Protein AF-A0A845R3S9-F1 (afdb_monomer)

Solvent-accessible surface area (backbone atoms only — not comparable to full-atom values): 8984 Å² total; per-residue (Å²): 134,89,82,78,93,76,95,78,83,68,95,80,73,86,71,64,66,74,38,80,74,55,66,41,36,40,39,36,41,51,97,93,43,81,45,35,36,35,42,36,38,29,40,39,92,87,52,72,49,80,46,80,40,84,53,48,68,74,56,51,54,51,36,56,78,70,70,48,57,69,49,79,44,44,48,62,81,42,47,90,80,48,54,70,68,58,53,15,51,51,49,9,62,74,70,75,45,59,55,72,60,23,40,52,36,49,50,58,38,51,52,51,51,53,54,50,26,71,75,59,77,61,70,54,70,68,57,51,30,52,50,48,52,51,45,41,49,50,32,61,75,56,48,47,58,56,50,54,55,62,75,74,111

Nearest PDB structures (foldseek):
  5mlq-assembly1_B  TM=3.706E-01  e=3.278E-01  Nocardia brasiliensis ATCC 700358
  2kie-assembly1_A  TM=5.093E-01  e=3.327E+00  Homo sapiens
  7ohr-assembly1_k  TM=3.628E-01  e=1.180E+00  Saccharomyces cerevisiae S288C
  8fru-assembly1_k  TM=3.131E-01  e=1.254E+00  Giardia duodenalis assemblage A
  4gwq-assembly1_G  TM=3.602E-01  e=3.327E+00  Saccharomyces cerevisiae S288C

Mean predicted aligned error: 8.32 Å

pLDDT: mean 86.55, std 16.47, range [31.08, 97.25]

Structure (mmCIF, N/CA/C/O backbone):
data_AF-A0A845R3S9-F1
#
_entry.id   AF-A0A845R3S9-F1
#
loop_
_atom_site.group_PDB
_atom_site.id
_atom_site.type_symbol
_atom_site.label_atom_id
_atom_site.label_alt_id
_atom_site.label_comp_id
_atom_site.label_asym_id
_atom_site.label_entity_id
_atom_site.label_seq_id
_atom_site.pdbx_PDB_ins_code
_atom_site.Cartn_x
_atom_site.Cartn_y
_atom_site.Cartn_z
_atom_site.occupancy
_atom_site.B_iso_or_equiv
_atom_site.auth_seq_id
_atom_site.auth_comp_id
_atom_site.auth_asym_id
_atom_site.auth_atom_id
_atom_site.pdbx_PDB_model_num
ATOM 1 N N . MET A 1 1 ? 21.883 39.259 8.289 1.00 35.69 1 MET A N 1
ATOM 2 C CA . MET A 1 1 ? 22.409 39.626 6.954 1.00 35.69 1 MET A CA 1
ATOM 3 C C . MET A 1 1 ? 21.698 38.782 5.904 1.00 35.69 1 MET A C 1
ATOM 5 O O . MET A 1 1 ? 21.775 37.565 5.987 1.00 35.69 1 MET A O 1
ATOM 9 N N . LYS A 1 2 ? 20.963 39.407 4.973 1.00 38.91 2 LYS A N 1
ATOM 10 C CA . LYS A 1 2 ? 20.460 38.747 3.755 1.00 38.91 2 LYS A CA 1
ATOM 11 C C . LYS A 1 2 ? 21.636 38.584 2.788 1.00 38.91 2 LYS A C 1
ATOM 13 O O . LYS A 1 2 ? 22.328 39.571 2.553 1.00 38.91 2 LYS A O 1
ATOM 18 N N . LEU A 1 3 ? 21.837 37.395 2.223 1.00 36.66 3 LEU A N 1
ATOM 19 C CA . LEU A 1 3 ? 22.650 37.237 1.013 1.00 36.66 3 LEU A CA 1
ATOM 20 C C . LEU A 1 3 ? 21.726 37.155 -0.214 1.00 36.66 3 LEU A C 1
ATOM 22 O O . LEU A 1 3 ? 20.612 36.640 -0.093 1.00 36.66 3 LEU A O 1
ATOM 26 N N . PRO A 1 4 ? 22.132 37.738 -1.355 1.00 44.56 4 PRO A N 1
ATOM 27 C CA . PRO A 1 4 ? 21.230 38.115 -2.431 1.00 44.56 4 PRO A CA 1
ATOM 28 C C . PRO A 1 4 ? 21.071 37.009 -3.479 1.00 44.56 4 PRO A C 1
ATOM 30 O O . PRO A 1 4 ? 21.932 36.150 -3.653 1.00 44.56 4 PRO A O 1
ATOM 33 N N . TYR A 1 5 ? 19.963 37.083 -4.214 1.00 43.44 5 TYR A N 1
ATOM 34 C CA . TYR A 1 5 ? 19.766 36.377 -5.476 1.00 43.44 5 TYR A CA 1
ATOM 35 C C . TYR A 1 5 ? 20.872 36.759 -6.471 1.00 43.44 5 TYR A C 1
ATOM 37 O O . TYR A 1 5 ? 21.120 37.941 -6.703 1.00 43.44 5 TYR A O 1
ATOM 45 N N . GLY A 1 6 ? 21.516 35.758 -7.072 1.00 31.08 6 GLY A N 1
ATOM 46 C CA . GLY A 1 6 ? 22.564 35.959 -8.069 1.00 31.08 6 GLY A CA 1
ATOM 47 C C . GLY A 1 6 ? 23.141 34.637 -8.557 1.00 31.08 6 GLY A C 1
ATOM 48 O O . GLY A 1 6 ? 24.084 34.100 -7.988 1.00 31.08 6 GLY A O 1
ATOM 49 N N . SER A 1 7 ? 22.543 34.113 -9.619 1.00 44.94 7 SER A N 1
ATOM 50 C CA . SER A 1 7 ? 22.977 32.960 -10.401 1.00 44.94 7 SER A CA 1
ATOM 51 C C . SER A 1 7 ? 24.444 33.043 -10.839 1.00 44.94 7 SER A C 1
ATOM 53 O O . SER A 1 7 ? 24.778 33.842 -11.709 1.00 44.94 7 SER A O 1
ATOM 55 N N . TYR A 1 8 ? 25.281 32.139 -10.327 1.00 37.19 8 TYR A N 1
ATOM 56 C CA . TYR A 1 8 ? 26.510 31.699 -10.988 1.00 37.19 8 TYR A CA 1
ATOM 57 C C . TYR A 1 8 ? 26.737 30.213 -10.702 1.00 37.19 8 TYR A C 1
ATOM 59 O O . TYR A 1 8 ? 27.258 29.846 -9.653 1.00 37.19 8 TYR A O 1
ATOM 67 N N . SER A 1 9 ? 26.402 29.351 -11.664 1.00 35.75 9 SER A N 1
ATOM 68 C CA . SER A 1 9 ? 27.084 28.063 -11.791 1.00 35.75 9 SER A CA 1
ATOM 69 C C . SER A 1 9 ? 28.003 28.154 -12.999 1.00 35.75 9 SER A C 1
ATOM 71 O O . SER A 1 9 ? 27.573 28.205 -14.152 1.00 35.75 9 SER A O 1
ATOM 73 N N . LYS A 1 10 ? 29.293 28.285 -12.689 1.00 38.16 10 LYS A N 1
ATOM 74 C CA . LYS A 1 10 ? 30.409 28.246 -13.626 1.00 38.16 10 LYS A CA 1
ATOM 75 C C . LYS A 1 10 ? 30.306 26.995 -14.509 1.00 38.16 10 LYS A C 1
ATOM 77 O O . LYS A 1 10 ? 30.061 25.897 -14.013 1.00 38.16 10 LYS A O 1
ATOM 82 N N . LYS A 1 11 ? 30.596 27.155 -15.806 1.00 42.12 11 LYS A N 1
ATOM 83 C CA . LYS A 1 11 ? 31.063 26.071 -16.689 1.00 42.12 11 LYS A CA 1
ATOM 84 C C . LYS A 1 11 ? 32.063 25.197 -15.912 1.00 42.12 11 LYS A C 1
ATOM 86 O O . LYS A 1 11 ? 33.139 25.688 -15.581 1.00 42.12 11 LYS A O 1
ATOM 91 N N . GLY A 1 12 ? 31.711 23.945 -15.604 1.00 34.78 12 GLY A N 1
ATOM 92 C CA . GLY A 1 12 ? 32.647 23.018 -14.954 1.00 34.78 12 GLY A CA 1
ATOM 93 C C . GLY A 1 12 ? 32.077 21.788 -14.246 1.00 34.78 12 GLY A C 1
ATOM 94 O O . GLY A 1 12 ? 32.795 20.802 -14.147 1.00 34.78 12 GLY A O 1
ATOM 95 N N . PHE A 1 13 ? 30.812 21.765 -13.814 1.00 39.25 13 PHE A N 1
ATOM 96 C CA . PHE A 1 13 ? 30.211 20.545 -13.256 1.00 39.25 13 PHE A CA 1
ATOM 97 C C . PHE A 1 13 ? 29.239 19.925 -14.260 1.00 39.25 13 PHE A C 1
ATOM 99 O O . PHE A 1 13 ? 28.101 20.370 -14.406 1.00 39.25 13 PHE A O 1
ATOM 106 N N . ARG A 1 14 ? 29.677 18.866 -14.956 1.00 43.78 14 ARG A N 1
ATOM 107 C CA . ARG A 1 14 ? 28.765 17.900 -15.589 1.00 43.78 14 ARG A CA 1
ATOM 108 C C . ARG A 1 14 ? 28.052 17.142 -14.463 1.00 43.78 14 ARG A C 1
ATOM 110 O O . ARG A 1 14 ? 28.440 16.029 -14.130 1.00 43.78 14 ARG A O 1
ATOM 117 N N . GLY A 1 15 ? 27.078 17.788 -13.821 1.00 45.19 15 GLY A N 1
ATOM 118 C CA . GLY A 1 15 ? 26.282 17.187 -12.755 1.00 45.19 15 GLY A CA 1
ATOM 119 C C . GLY A 1 15 ? 25.638 15.905 -13.270 1.00 45.19 15 GLY A C 1
ATOM 120 O O . GLY A 1 15 ? 24.992 15.915 -14.320 1.00 45.19 15 GLY A O 1
ATOM 121 N N . SER A 1 16 ? 25.862 14.785 -12.584 1.00 54.97 16 SER A N 1
ATOM 122 C CA . SER A 1 16 ? 25.239 13.515 -12.942 1.00 54.97 16 SER A CA 1
ATOM 123 C C . SER A 1 16 ? 23.734 13.624 -12.691 1.00 54.97 16 SER A C 1
ATOM 125 O O . SER A 1 16 ? 23.273 13.410 -11.573 1.00 54.97 16 SER A O 1
ATOM 127 N N . GLY A 1 17 ? 22.964 14.008 -13.710 1.00 73.75 17 GLY A N 1
ATOM 128 C CA . GLY A 1 17 ? 21.507 13.935 -13.642 1.00 73.75 17 GLY A CA 1
ATOM 129 C C . GLY A 1 17 ? 21.076 12.506 -13.311 1.00 73.75 17 GLY A C 1
ATOM 130 O O . GLY A 1 17 ? 21.728 11.554 -13.750 1.00 73.75 17 GLY A O 1
ATOM 131 N N . MET A 1 18 ? 20.008 12.356 -12.528 1.00 82.31 18 MET A N 1
ATOM 132 C CA . MET A 1 18 ? 19.491 11.037 -12.171 1.00 82.31 18 MET A CA 1
ATOM 133 C C . MET A 1 18 ? 19.108 10.254 -13.427 1.00 82.31 18 MET A C 1
ATOM 135 O O . MET A 1 18 ? 18.389 10.755 -14.295 1.00 82.31 18 MET A O 1
ATOM 139 N N . ARG A 1 19 ? 19.586 9.015 -13.526 1.00 86.88 19 ARG A N 1
ATOM 140 C CA . ARG A 1 19 ? 19.286 8.104 -14.634 1.00 86.88 19 ARG A CA 1
ATOM 141 C C . ARG A 1 19 ? 18.447 6.948 -14.126 1.00 86.88 19 ARG A C 1
ATOM 143 O O . ARG A 1 19 ? 18.686 6.442 -13.034 1.00 86.88 19 ARG A O 1
ATOM 150 N N . LEU A 1 20 ? 17.474 6.527 -14.929 1.00 88.81 20 LEU A N 1
ATOM 151 C CA . LEU A 1 20 ? 16.722 5.308 -14.655 1.00 88.81 20 LEU A CA 1
ATOM 152 C C . LEU A 1 20 ? 17.678 4.114 -14.762 1.00 88.81 20 LEU A C 1
ATOM 154 O O . LEU A 1 20 ? 18.247 3.887 -15.828 1.00 88.81 20 LEU A O 1
ATOM 158 N N . HIS A 1 21 ? 17.848 3.375 -13.670 1.00 88.75 21 HIS A N 1
ATOM 159 C CA . HIS A 1 21 ? 18.669 2.168 -13.633 1.00 88.75 21 HIS A CA 1
ATOM 160 C C . HIS A 1 21 ? 17.867 0.953 -14.092 1.00 88.75 21 HIS A C 1
ATOM 162 O O . HIS A 1 21 ? 18.253 0.253 -15.022 1.00 88.75 21 HIS A O 1
ATOM 168 N N . HIS A 1 22 ? 16.722 0.721 -13.449 1.00 89.69 22 HIS A N 1
ATOM 169 C CA . HIS A 1 22 ? 15.830 -0.384 -13.772 1.00 89.69 22 HIS A CA 1
ATOM 170 C C . HIS A 1 22 ? 14.401 -0.093 -13.306 1.00 89.69 22 HIS A C 1
ATOM 172 O O . HIS A 1 22 ? 14.107 0.953 -12.712 1.00 89.69 22 HIS A O 1
ATOM 178 N N . SER A 1 23 ? 13.481 -0.993 -13.644 1.00 92.75 23 SER A N 1
ATOM 179 C CA . SER A 1 23 ? 12.097 -0.917 -13.199 1.00 92.75 23 SER A CA 1
ATOM 180 C C . SER A 1 23 ? 11.551 -2.292 -12.865 1.00 92.75 23 SER A C 1
ATOM 182 O O . SER A 1 23 ? 11.809 -3.250 -13.590 1.00 92.75 23 SER A O 1
ATOM 184 N N . GLU A 1 24 ? 10.735 -2.331 -11.824 1.00 94.00 24 GLU A N 1
ATOM 185 C CA . GLU A 1 24 ? 9.997 -3.504 -11.369 1.00 94.00 24 GLU A CA 1
ATOM 186 C C . GLU A 1 24 ? 8.501 -3.244 -11.549 1.00 94.00 24 GLU A C 1
ATOM 188 O O . GLU A 1 24 ? 8.035 -2.098 -11.471 1.00 94.00 24 GLU A O 1
ATOM 193 N N . TYR A 1 25 ? 7.750 -4.298 -11.836 1.00 96.56 25 TYR A N 1
ATOM 194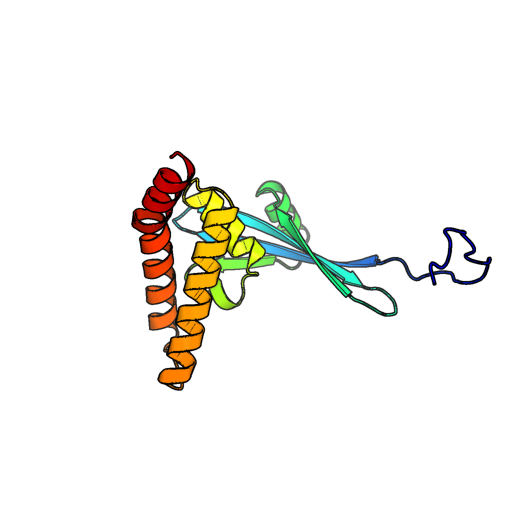 C CA . TYR A 1 25 ? 6.322 -4.229 -12.115 1.00 96.56 25 TYR A CA 1
ATOM 195 C C . TYR A 1 25 ? 5.567 -5.036 -11.068 1.00 96.56 25 TYR A C 1
ATOM 197 O O . TYR A 1 25 ? 5.884 -6.193 -10.830 1.00 96.56 25 TYR A O 1
ATOM 205 N N . PHE A 1 26 ? 4.539 -4.447 -10.476 1.00 96.62 26 PHE A N 1
ATOM 206 C CA . PHE A 1 26 ? 3.799 -5.055 -9.382 1.00 96.62 26 PHE A CA 1
ATOM 207 C C . PHE A 1 26 ? 2.325 -5.164 -9.727 1.00 96.62 26 PHE A C 1
ATOM 209 O O . PHE A 1 26 ? 1.728 -4.225 -10.269 1.00 96.62 26 PHE A O 1
ATOM 216 N N . LYS A 1 27 ? 1.749 -6.302 -9.362 1.00 97.12 27 LYS A N 1
ATOM 217 C CA . LYS A 1 27 ? 0.314 -6.522 -9.279 1.00 97.12 27 LYS A CA 1
ATOM 218 C C . LYS A 1 27 ? -0.052 -6.679 -7.807 1.00 97.12 27 LYS A C 1
ATOM 220 O O . LYS A 1 27 ? 0.432 -7.582 -7.137 1.00 97.12 27 LYS A O 1
ATOM 225 N N . TYR A 1 28 ? -0.925 -5.812 -7.320 1.00 97.25 28 TYR A N 1
ATOM 226 C CA . TYR A 1 28 ? -1.441 -5.862 -5.961 1.00 97.25 28 TYR A CA 1
ATOM 227 C C . TYR A 1 28 ? -2.894 -6.311 -5.966 1.00 97.25 28 TYR A C 1
ATOM 229 O O . TYR A 1 28 ? -3.713 -5.760 -6.706 1.00 97.25 28 TYR A O 1
ATOM 237 N N . ILE A 1 29 ? -3.225 -7.280 -5.118 1.00 96.62 29 ILE A N 1
ATOM 238 C CA . ILE A 1 29 ? -4.591 -7.782 -4.961 1.00 96.62 29 ILE A CA 1
ATOM 239 C C . ILE A 1 29 ? -5.151 -7.289 -3.629 1.00 96.62 29 ILE A C 1
ATOM 241 O O . ILE A 1 29 ? -4.598 -7.564 -2.561 1.00 96.62 29 ILE A O 1
ATOM 245 N N . TYR A 1 30 ? -6.276 -6.577 -3.684 1.00 95.50 30 TYR A N 1
ATOM 246 C CA . TYR A 1 30 ? -6.994 -6.114 -2.499 1.00 95.50 30 TYR A CA 1
ATOM 247 C C . TYR A 1 30 ? -8.503 -6.208 -2.713 1.00 95.50 30 TYR A C 1
ATOM 249 O O . TYR A 1 30 ? -9.035 -5.681 -3.686 1.00 95.50 30 TYR A O 1
ATOM 257 N N . GLN A 1 31 ? -9.199 -6.904 -1.806 1.00 90.25 31 GLN A N 1
ATOM 258 C CA . GLN A 1 31 ? -10.658 -7.103 -1.856 1.00 90.25 31 GLN A CA 1
ATOM 259 C C . GLN A 1 31 ? -11.177 -7.615 -3.221 1.00 90.25 31 GLN A C 1
ATOM 261 O O . GLN A 1 31 ? -12.239 -7.212 -3.688 1.00 90.25 31 GLN A O 1
ATOM 266 N N . GLY A 1 32 ? -10.411 -8.489 -3.887 1.00 89.62 32 GLY A N 1
ATOM 267 C CA . GLY A 1 32 ? -10.762 -9.040 -5.204 1.00 89.62 32 GLY A CA 1
ATOM 268 C C . GLY A 1 32 ? -10.553 -8.085 -6.386 1.00 89.62 32 GLY A C 1
ATOM 269 O O . GLY A 1 32 ? -10.843 -8.461 -7.518 1.00 89.62 32 GLY A O 1
ATOM 270 N N . LYS A 1 33 ? -10.041 -6.871 -6.149 1.00 94.38 33 LYS A N 1
ATOM 271 C CA . LYS A 1 33 ? -9.612 -5.930 -7.189 1.00 94.38 33 LYS A CA 1
ATOM 272 C C . LYS A 1 33 ? -8.101 -5.999 -7.379 1.00 94.38 33 LYS A C 1
ATOM 274 O O . LYS A 1 33 ? -7.353 -6.234 -6.428 1.00 94.38 33 LYS A O 1
ATOM 279 N N . GLU A 1 34 ? -7.672 -5.764 -8.612 1.00 96.38 34 GLU A N 1
ATOM 280 C CA . GLU A 1 34 ? -6.267 -5.769 -9.012 1.00 96.38 34 GLU A CA 1
ATOM 281 C C . GLU A 1 34 ? -5.786 -4.339 -9.276 1.00 96.38 34 GLU A C 1
ATOM 283 O O . GLU A 1 34 ? -6.453 -3.557 -9.957 1.00 96.38 34 GLU A O 1
ATOM 288 N N . TYR A 1 35 ? -4.608 -4.012 -8.754 1.00 96.81 35 TYR A N 1
ATOM 289 C CA . TYR A 1 35 ? -3.964 -2.711 -8.896 1.00 96.81 35 TYR A CA 1
ATOM 290 C C . TYR A 1 35 ? -2.562 -2.911 -9.454 1.00 96.81 35 TYR A C 1
ATOM 292 O O . TYR A 1 35 ? -1.812 -3.751 -8.965 1.00 96.81 35 TYR A O 1
ATOM 300 N N . PHE A 1 36 ? -2.185 -2.129 -10.462 1.00 96.81 36 PHE A N 1
ATOM 301 C CA . PHE A 1 36 ? -0.919 -2.324 -11.162 1.00 96.81 36 PHE A CA 1
ATOM 302 C C . PHE A 1 36 ? -0.019 -1.111 -11.000 1.00 96.81 36 PHE A C 1
ATOM 304 O O . PHE A 1 36 ? -0.430 0.023 -11.259 1.00 96.81 36 PHE A O 1
ATOM 311 N N . TYR A 1 37 ? 1.229 -1.359 -10.624 1.00 96.81 37 TYR A N 1
ATOM 312 C CA . TYR A 1 37 ? 2.220 -0.316 -10.398 1.00 96.81 37 TYR A CA 1
ATOM 313 C C . TYR A 1 37 ? 3.555 -0.659 -11.041 1.00 96.81 37 TYR A C 1
ATOM 315 O O . TYR A 1 37 ? 3.915 -1.816 -11.246 1.00 96.81 37 TYR A O 1
ATOM 323 N N . LYS A 1 38 ? 4.312 0.388 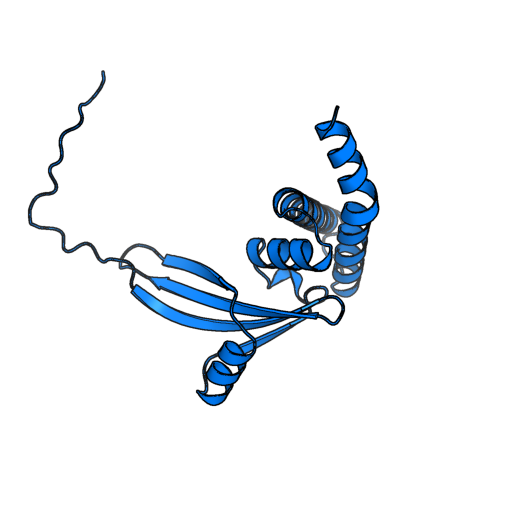-11.344 1.00 95.62 38 LYS A N 1
ATOM 324 C CA . LYS A 1 38 ? 5.694 0.322 -11.790 1.00 95.62 38 LYS A CA 1
ATOM 325 C C . LYS A 1 38 ? 6.567 1.073 -10.796 1.00 95.62 38 LYS A C 1
ATOM 327 O O . LYS A 1 38 ? 6.390 2.276 -10.605 1.00 95.62 38 LYS A O 1
ATOM 332 N N . LYS A 1 39 ? 7.535 0.379 -10.210 1.00 94.25 39 LYS A N 1
ATOM 333 C CA . LYS A 1 39 ? 8.571 0.960 -9.355 1.00 94.25 39 LYS A CA 1
ATOM 334 C C . LYS A 1 39 ? 9.782 1.291 -10.217 1.00 94.25 39 LYS A C 1
ATOM 336 O O . LYS A 1 39 ? 10.303 0.436 -10.932 1.00 94.25 39 LYS A O 1
ATOM 341 N N . LYS A 1 40 ? 10.198 2.553 -10.210 1.00 93.25 40 LYS A N 1
ATOM 342 C CA . LYS A 1 40 ? 11.323 3.075 -10.992 1.00 93.25 40 LYS A CA 1
ATOM 343 C C . LYS A 1 40 ? 12.455 3.442 -10.050 1.00 93.25 40 LYS A C 1
ATOM 345 O O . LYS A 1 40 ? 12.253 4.256 -9.152 1.00 93.25 40 LYS A O 1
ATOM 350 N N . PHE A 1 41 ? 13.635 2.891 -10.308 1.00 91.38 41 PHE A N 1
ATOM 351 C CA . PHE A 1 41 ? 14.839 3.181 -9.540 1.00 91.38 41 PHE A CA 1
ATOM 352 C C . PHE A 1 41 ? 15.719 4.143 -10.320 1.00 91.38 41 PHE A C 1
ATOM 354 O O . PHE A 1 41 ? 16.200 3.821 -11.411 1.00 91.38 41 PHE A O 1
ATOM 361 N N . TYR A 1 42 ? 15.927 5.320 -9.755 1.00 90.31 42 TYR A N 1
ATOM 362 C CA . TYR A 1 42 ? 16.784 6.355 -10.298 1.00 90.31 42 TYR A CA 1
ATOM 363 C C . TYR A 1 42 ? 18.073 6.424 -9.494 1.00 90.31 42 TYR A C 1
ATOM 365 O O . TYR A 1 42 ? 18.042 6.385 -8.270 1.00 90.31 42 TYR A O 1
ATOM 373 N N . VAL A 1 43 ? 19.204 6.544 -10.182 1.00 90.31 43 VAL A N 1
ATOM 374 C CA . VAL A 1 43 ? 20.526 6.635 -9.552 1.00 90.31 43 VAL A CA 1
ATOM 375 C C . VAL A 1 43 ? 21.342 7.764 -10.169 1.00 90.31 43 VAL A C 1
ATOM 377 O O . VAL A 1 43 ? 21.232 8.074 -11.360 1.00 90.31 43 VAL A O 1
ATOM 380 N N . SER A 1 44 ? 22.170 8.386 -9.344 1.00 88.12 44 SER A N 1
ATOM 381 C CA . SER A 1 44 ? 23.195 9.357 -9.718 1.00 88.12 44 SER A CA 1
ATOM 382 C C . SER A 1 44 ? 24.528 8.964 -9.072 1.00 88.12 44 SER A C 1
ATOM 384 O O . SER A 1 44 ? 24.608 7.951 -8.382 1.00 88.12 44 SER A O 1
ATOM 386 N N . ALA A 1 45 ? 25.587 9.750 -9.279 1.00 82.00 45 ALA A N 1
ATOM 387 C CA . ALA A 1 45 ? 26.871 9.484 -8.628 1.00 82.00 45 ALA A CA 1
ATOM 388 C C . ALA A 1 45 ? 26.836 9.668 -7.096 1.00 82.00 45 ALA A C 1
ATOM 390 O O . ALA A 1 45 ? 27.747 9.199 -6.420 1.00 82.00 45 ALA A O 1
ATOM 391 N N . TYR A 1 46 ? 25.819 10.354 -6.562 1.00 83.31 46 TYR A N 1
ATOM 392 C CA . TYR A 1 46 ? 25.757 10.757 -5.152 1.00 83.31 46 TYR A CA 1
ATOM 393 C C . TYR A 1 46 ? 24.493 10.292 -4.427 1.00 83.31 46 TYR A C 1
ATOM 395 O O . TYR A 1 46 ? 24.484 10.265 -3.203 1.00 83.31 46 TYR A O 1
ATOM 403 N N . ASP A 1 47 ? 23.431 9.976 -5.169 1.00 83.62 47 ASP A N 1
ATOM 404 C CA . ASP A 1 47 ? 22.091 9.799 -4.608 1.00 83.62 47 ASP A CA 1
ATOM 405 C C . ASP A 1 47 ? 21.217 8.854 -5.448 1.00 83.62 47 ASP A C 1
ATOM 407 O O . ASP A 1 47 ? 21.477 8.660 -6.645 1.00 83.62 47 ASP A O 1
ATOM 411 N N . GLY A 1 48 ? 20.165 8.312 -4.833 1.00 87.06 48 GLY A N 1
ATOM 412 C CA . GLY A 1 48 ? 19.166 7.442 -5.447 1.00 87.06 48 GLY A CA 1
ATOM 413 C C . GLY A 1 48 ? 17.736 7.842 -5.074 1.00 87.06 48 GLY A C 1
ATOM 414 O O . GLY A 1 48 ? 17.483 8.349 -3.991 1.00 87.06 48 GLY A O 1
ATOM 415 N N . ASP A 1 49 ? 16.791 7.611 -5.982 1.00 88.56 49 ASP A N 1
ATOM 416 C CA . ASP A 1 49 ? 15.374 7.942 -5.789 1.00 88.56 49 ASP A CA 1
ATOM 417 C C . ASP A 1 49 ? 14.494 6.804 -6.316 1.00 88.56 49 ASP A C 1
ATOM 419 O O . ASP A 1 49 ? 14.805 6.164 -7.328 1.00 88.56 49 ASP A O 1
ATOM 423 N N . ILE A 1 50 ? 13.389 6.544 -5.624 1.00 90.44 50 ILE A N 1
ATOM 424 C CA . ILE A 1 50 ? 12.431 5.495 -5.969 1.00 90.44 50 ILE A CA 1
ATOM 425 C C . ILE A 1 50 ? 11.080 6.151 -6.202 1.00 90.44 50 ILE A C 1
ATOM 427 O O . ILE A 1 50 ? 10.518 6.789 -5.315 1.00 90.44 50 ILE A O 1
ATOM 431 N N . LYS A 1 51 ? 10.517 5.937 -7.393 1.00 91.31 51 LYS A N 1
ATOM 432 C CA . LYS A 1 51 ? 9.182 6.435 -7.741 1.00 91.31 51 LYS A CA 1
ATOM 433 C C . LYS A 1 51 ? 8.245 5.301 -8.092 1.00 91.31 51 LYS A C 1
ATOM 435 O O . LYS A 1 51 ? 8.609 4.409 -8.857 1.00 91.31 51 LYS A O 1
ATOM 440 N N . TYR A 1 52 ? 7.022 5.394 -7.593 1.00 93.00 52 TYR A N 1
ATOM 441 C CA . TYR A 1 52 ? 5.923 4.516 -7.969 1.00 93.00 52 TYR A CA 1
ATOM 442 C C . TYR A 1 52 ? 5.031 5.223 -8.988 1.00 93.00 52 TYR A C 1
ATOM 444 O O . TYR A 1 52 ? 4.716 6.403 -8.854 1.00 93.00 52 TYR A O 1
ATOM 452 N N . GLU A 1 53 ? 4.650 4.501 -10.033 1.00 93.94 53 GLU A N 1
ATOM 453 C CA . GLU A 1 53 ? 3.756 4.969 -11.088 1.00 93.94 53 GLU A CA 1
ATOM 454 C C . GLU A 1 53 ? 2.632 3.952 -11.255 1.00 93.94 53 GLU A C 1
ATOM 456 O O . GLU A 1 53 ? 2.900 2.773 -11.488 1.00 93.94 53 GLU A O 1
ATOM 461 N N . LYS A 1 54 ? 1.377 4.399 -11.157 1.00 94.25 54 LYS A N 1
ATOM 462 C CA . LYS A 1 54 ? 0.224 3.553 -11.467 1.00 94.25 54 LYS A CA 1
ATOM 463 C C . LYS A 1 54 ? 0.201 3.255 -12.966 1.00 94.25 54 LYS A C 1
ATOM 465 O O . LYS A 1 54 ? 0.343 4.158 -13.790 1.00 94.25 54 LYS A O 1
ATOM 470 N N . ILE A 1 55 ? 0.022 1.989 -13.319 1.00 95.81 55 ILE A N 1
ATOM 471 C CA . ILE A 1 55 ? -0.018 1.514 -14.706 1.00 95.81 55 ILE A CA 1
ATOM 472 C C . ILE A 1 55 ? -1.309 0.733 -14.970 1.00 95.81 55 ILE A C 1
ATOM 474 O O . ILE A 1 55 ? -2.126 0.506 -14.081 1.00 95.81 55 ILE A O 1
ATOM 478 N N . THR A 1 56 ? -1.505 0.322 -16.219 1.00 95.06 56 THR A N 1
ATOM 479 C CA . THR A 1 56 ? -2.635 -0.515 -16.635 1.00 95.06 56 THR A CA 1
ATOM 480 C C . THR A 1 56 ? -2.269 -2.000 -16.633 1.00 95.06 56 THR A C 1
ATOM 482 O O . THR A 1 56 ? -1.106 -2.352 -16.849 1.00 95.06 56 THR A O 1
ATOM 485 N N . ASP A 1 57 ? -3.275 -2.876 -16.536 1.00 94.38 57 ASP A N 1
ATOM 486 C CA . ASP A 1 57 ? -3.136 -4.328 -16.764 1.00 94.38 57 ASP A CA 1
ATOM 487 C C . ASP A 1 57 ? -2.439 -4.630 -18.104 1.00 94.38 57 ASP A C 1
ATOM 489 O O . ASP A 1 57 ? -1.509 -5.427 -18.192 1.00 94.38 57 ASP A O 1
ATOM 493 N N . THR A 1 58 ? -2.800 -3.895 -19.162 1.00 94.50 58 THR A N 1
ATOM 494 C CA . THR A 1 58 ? -2.168 -4.042 -20.483 1.00 94.50 58 THR A CA 1
ATOM 495 C C . THR A 1 58 ? -0.669 -3.740 -20.465 1.00 94.50 58 THR A C 1
ATOM 497 O O . THR A 1 58 ? 0.095 -4.368 -21.200 1.00 94.50 58 THR A O 1
ATOM 500 N N . THR A 1 59 ? -0.226 -2.795 -19.635 1.00 93.50 59 THR A N 1
ATOM 501 C CA . THR A 1 59 ? 1.193 -2.459 -19.472 1.00 93.50 59 THR A CA 1
ATOM 502 C C . THR A 1 59 ? 1.914 -3.528 -18.659 1.00 93.50 59 THR A C 1
ATOM 504 O O . THR A 1 59 ? 3.026 -3.914 -19.021 1.00 93.50 59 THR A O 1
ATOM 507 N N . PHE A 1 60 ? 1.267 -4.045 -17.612 1.00 94.62 60 PHE A N 1
ATOM 508 C CA . PHE A 1 60 ? 1.790 -5.136 -16.796 1.00 94.62 60 PHE A CA 1
ATOM 509 C C . PHE A 1 60 ? 1.959 -6.423 -17.618 1.00 94.62 60 PHE A C 1
ATOM 511 O O . PHE A 1 60 ? 3.064 -6.951 -17.709 1.00 94.62 60 PHE A O 1
ATOM 518 N N . LYS A 1 61 ? 0.924 -6.859 -18.347 1.00 93.75 61 LYS A N 1
ATOM 519 C CA . LYS A 1 61 ? 0.990 -8.024 -19.249 1.00 93.75 61 LYS A CA 1
ATOM 520 C C . LYS A 1 61 ? 2.099 -7.895 -20.293 1.00 93.75 61 LYS A C 1
ATOM 522 O O . LYS A 1 61 ? 2.838 -8.847 -20.528 1.00 93.75 61 LYS A O 1
ATOM 527 N N . LYS A 1 62 ? 2.281 -6.703 -20.877 1.00 93.88 62 LYS A N 1
ATOM 528 C CA . LYS A 1 62 ? 3.406 -6.437 -21.791 1.00 93.88 62 LYS A CA 1
ATOM 529 C C . LYS A 1 62 ? 4.762 -6.597 -21.100 1.00 93.88 62 LYS A C 1
ATOM 531 O O . LYS A 1 62 ? 5.683 -7.123 -21.719 1.00 93.88 62 LYS A O 1
ATOM 536 N N . ALA A 1 63 ? 4.902 -6.152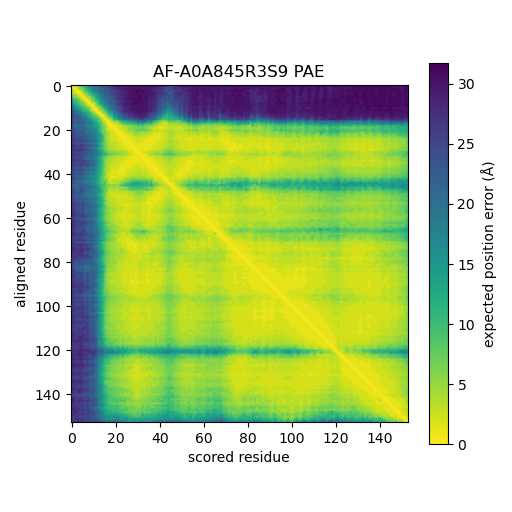 -19.852 1.00 91.50 63 ALA A N 1
ATOM 537 C CA . ALA A 1 63 ? 6.132 -6.327 -19.083 1.00 91.50 63 ALA A CA 1
ATOM 538 C C . ALA A 1 63 ? 6.433 -7.813 -18.826 1.00 91.50 63 ALA A C 1
ATOM 540 O O . ALA A 1 63 ? 7.557 -8.239 -19.084 1.00 91.50 63 ALA A O 1
ATOM 541 N N . VAL A 1 64 ? 5.418 -8.602 -18.454 1.00 90.88 64 VAL A N 1
ATOM 542 C CA . VAL A 1 64 ? 5.529 -10.063 -18.287 1.00 90.88 64 VAL A CA 1
ATOM 543 C C . VAL A 1 64 ? 6.000 -10.726 -19.584 1.00 90.88 64 VAL A C 1
ATOM 545 O O . VAL A 1 64 ? 6.997 -11.440 -19.588 1.00 90.88 64 VAL A O 1
ATOM 548 N N . THR A 1 65 ? 5.363 -10.426 -20.725 1.00 92.81 65 THR A N 1
ATOM 549 C CA . THR A 1 65 ? 5.755 -11.019 -22.024 1.00 92.81 65 THR A CA 1
ATOM 550 C C . THR A 1 65 ? 7.172 -10.659 -22.472 1.00 92.81 65 THR A C 1
ATOM 552 O O . THR A 1 65 ? 7.761 -11.370 -23.278 1.00 92.81 65 THR A O 1
ATOM 555 N N . ARG A 1 66 ? 7.719 -9.548 -21.969 1.00 90.88 66 ARG A N 1
ATOM 556 C CA . ARG A 1 66 ? 9.075 -9.079 -22.281 1.00 90.88 66 ARG A CA 1
ATOM 557 C C . ARG A 1 66 ? 10.134 -9.624 -21.318 1.00 90.88 66 ARG A C 1
ATOM 559 O O . ARG A 1 66 ? 11.301 -9.297 -21.498 1.00 90.88 66 ARG A O 1
ATOM 566 N N . GLY A 1 67 ? 9.742 -10.421 -20.321 1.00 88.19 67 GLY A N 1
ATOM 567 C CA . GLY A 1 67 ? 10.653 -10.972 -19.317 1.00 88.19 67 GLY A CA 1
ATOM 568 C C . GLY A 1 67 ? 11.164 -9.936 -18.312 1.00 88.19 67 GLY A C 1
ATOM 569 O O . GLY A 1 67 ? 12.254 -10.102 -17.772 1.00 88.19 67 GLY A O 1
ATOM 570 N N . ASN A 1 68 ? 10.417 -8.850 -18.082 1.00 91.25 68 ASN A N 1
ATOM 571 C CA . ASN A 1 68 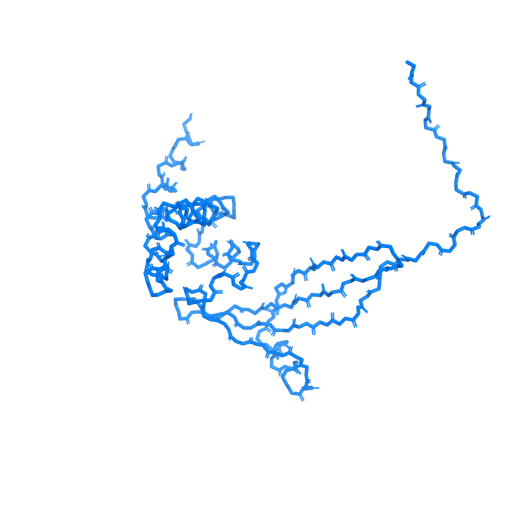? 10.760 -7.891 -17.030 1.00 91.25 68 ASN A CA 1
ATOM 572 C C . ASN A 1 68 ? 10.522 -8.494 -15.636 1.00 91.25 68 ASN A C 1
ATOM 574 O O . ASN A 1 68 ? 9.713 -9.405 -15.480 1.00 91.25 68 ASN A O 1
ATOM 578 N N . ILE A 1 69 ? 11.162 -7.913 -14.617 1.00 88.94 69 ILE A N 1
ATOM 579 C CA . ILE A 1 69 ? 10.924 -8.269 -13.212 1.00 88.94 69 ILE A CA 1
ATOM 580 C C . ILE A 1 69 ? 9.483 -7.902 -12.843 1.00 88.94 69 ILE A C 1
ATOM 582 O O . ILE A 1 69 ? 9.099 -6.727 -12.923 1.00 88.94 69 ILE A O 1
ATOM 586 N N . THR A 1 70 ? 8.693 -8.908 -12.467 1.00 91.94 70 THR A N 1
ATOM 587 C CA . THR A 1 70 ? 7.283 -8.762 -12.099 1.00 91.94 70 THR A CA 1
ATOM 588 C C . THR A 1 70 ? 6.968 -9.519 -10.815 1.00 91.94 70 THR A C 1
ATOM 590 O O . THR A 1 70 ? 7.356 -10.680 -10.703 1.00 91.94 70 THR A O 1
ATOM 593 N N . GLU A 1 71 ? 6.200 -8.914 -9.914 1.00 93.00 71 GLU A N 1
ATOM 594 C CA . GLU A 1 71 ? 5.758 -9.527 -8.657 1.00 93.00 71 GLU A CA 1
ATOM 595 C C . GLU A 1 71 ? 4.244 -9.387 -8.460 1.00 93.00 71 GLU A C 1
ATOM 597 O O . GLU A 1 71 ? 3.624 -8.419 -8.916 1.00 93.00 71 GLU A O 1
ATOM 602 N N . GLU A 1 72 ? 3.649 -10.366 -7.781 1.00 94.75 72 GLU A N 1
ATOM 603 C CA . GLU A 1 72 ? 2.253 -10.349 -7.344 1.00 94.75 72 GLU A CA 1
ATOM 604 C C . GLU A 1 72 ? 2.217 -10.399 -5.815 1.00 94.75 72 GLU A C 1
ATOM 606 O O . GLU A 1 72 ? 2.816 -11.289 -5.218 1.00 94.75 72 GLU A O 1
ATOM 611 N N . LEU A 1 73 ? 1.531 -9.436 -5.197 1.00 94.56 73 LEU A N 1
ATOM 612 C CA . LEU A 1 73 ? 1.459 -9.276 -3.745 1.00 94.56 73 LEU A CA 1
ATOM 613 C C . LEU A 1 73 ? 0.002 -9.118 -3.298 1.00 94.56 73 LEU A C 1
ATOM 615 O O . LEU A 1 73 ? -0.795 -8.408 -3.926 1.00 94.56 73 LEU A O 1
ATOM 619 N N . ILE A 1 74 ? -0.357 -9.752 -2.185 1.00 94.81 74 ILE A N 1
ATOM 620 C CA . ILE A 1 74 ? -1.685 -9.626 -1.584 1.00 94.81 74 ILE A CA 1
ATOM 621 C C . ILE A 1 74 ? -1.593 -8.567 -0.492 1.00 94.81 74 ILE A C 1
ATOM 623 O O . ILE A 1 74 ? -0.928 -8.747 0.523 1.00 94.81 74 ILE A O 1
ATOM 627 N N . VAL A 1 75 ? -2.316 -7.458 -0.659 1.00 94.31 75 VAL A N 1
ATOM 628 C CA . VAL A 1 75 ? -2.127 -6.256 0.172 1.00 94.31 75 VAL A CA 1
ATOM 629 C C . VAL A 1 75 ? -2.282 -6.528 1.665 1.00 94.31 75 VAL A C 1
ATOM 631 O O . VAL A 1 75 ? -1.531 -5.985 2.457 1.00 94.31 75 VAL A O 1
ATOM 634 N N . ILE A 1 76 ? -3.230 -7.374 2.070 1.00 92.88 76 ILE A N 1
ATOM 635 C CA . ILE A 1 76 ? -3.436 -7.706 3.492 1.00 92.88 76 ILE A CA 1
ATOM 636 C C . ILE A 1 76 ? -2.327 -8.622 4.023 1.00 92.88 76 ILE A C 1
ATOM 638 O O . ILE A 1 76 ? -2.028 -8.592 5.213 1.00 92.88 76 ILE A O 1
ATOM 642 N N . GLU A 1 77 ? -1.752 -9.462 3.169 1.00 91.75 77 GLU A N 1
ATOM 643 C CA . GLU A 1 77 ? -0.784 -10.485 3.564 1.00 91.75 77 GLU A CA 1
ATOM 644 C C . GLU A 1 77 ? 0.655 -9.985 3.597 1.00 91.75 77 GLU A C 1
ATOM 646 O O . GLU A 1 77 ? 1.436 -10.478 4.423 1.00 91.75 77 GLU A O 1
ATOM 651 N N . ASP A 1 78 ? 0.945 -9.018 2.727 1.00 93.31 78 ASP A N 1
ATOM 652 C CA . ASP A 1 78 ? 2.284 -8.553 2.373 1.00 93.31 78 ASP A CA 1
ATOM 653 C C . ASP A 1 78 ? 2.433 -7.037 2.584 1.00 93.31 78 ASP A C 1
ATOM 655 O O . ASP A 1 78 ? 3.346 -6.423 2.045 1.00 93.31 78 ASP A O 1
ATOM 659 N N . PHE A 1 79 ? 1.545 -6.404 3.366 1.00 92.56 79 PHE A N 1
ATOM 660 C CA . PHE A 1 79 ? 1.537 -4.947 3.575 1.00 92.56 79 PHE A CA 1
ATOM 661 C C . PHE A 1 79 ? 2.894 -4.375 4.020 1.00 92.56 79 PHE A C 1
ATOM 663 O O . PHE A 1 79 ? 3.196 -3.234 3.696 1.00 92.56 79 PHE A O 1
ATOM 670 N N . GLU A 1 80 ? 3.720 -5.149 4.728 1.00 91.62 80 GLU A N 1
ATOM 671 C CA . GLU A 1 80 ? 5.056 -4.732 5.186 1.00 91.62 80 GLU A CA 1
ATOM 672 C C . GLU A 1 80 ? 6.058 -4.552 4.030 1.00 91.62 80 GLU A C 1
ATOM 674 O O . GLU A 1 80 ? 7.014 -3.789 4.151 1.00 91.62 80 GLU A O 1
ATOM 679 N N . GLU A 1 81 ? 5.831 -5.218 2.897 1.00 91.81 81 GLU A N 1
ATOM 680 C CA . GLU A 1 81 ? 6.677 -5.142 1.697 1.00 91.81 81 GLU A CA 1
ATOM 681 C C . GLU A 1 81 ? 6.208 -4.042 0.728 1.00 91.81 81 GLU A C 1
ATOM 683 O O . GLU A 1 81 ? 6.925 -3.639 -0.193 1.00 91.81 81 GLU A O 1
ATOM 688 N N . ILE A 1 82 ? 4.998 -3.519 0.938 1.00 92.75 82 ILE A N 1
ATOM 689 C CA . ILE A 1 82 ? 4.375 -2.520 0.073 1.00 92.75 82 ILE A CA 1
ATOM 690 C C . ILE A 1 82 ? 4.700 -1.126 0.600 1.00 92.75 82 ILE A C 1
ATOM 692 O O . ILE A 1 82 ? 4.558 -0.828 1.783 1.00 92.75 82 ILE A O 1
ATOM 696 N N . SER A 1 83 ? 5.096 -0.218 -0.295 1.00 93.94 83 SER A N 1
ATOM 697 C CA . SER A 1 83 ? 5.362 1.158 0.118 1.00 93.94 83 SER A CA 1
ATOM 698 C C . SER A 1 83 ? 4.108 1.826 0.690 1.00 93.94 83 SER A C 1
ATOM 700 O O . SER A 1 83 ? 3.002 1.681 0.164 1.00 93.94 83 SER A O 1
ATOM 702 N N . PHE A 1 84 ? 4.298 2.635 1.733 1.00 94.06 84 PHE A N 1
ATOM 703 C CA . PHE A 1 84 ? 3.226 3.396 2.379 1.00 94.06 84 PHE A CA 1
ATOM 704 C C . PHE A 1 84 ? 2.371 4.199 1.385 1.00 94.06 84 PHE A C 1
ATOM 706 O O . PHE A 1 84 ? 1.142 4.251 1.498 1.00 94.06 84 PHE A O 1
ATOM 713 N N . GLN A 1 85 ? 3.017 4.810 0.385 1.00 94.19 85 GLN A N 1
ATOM 714 C CA . GLN A 1 85 ? 2.323 5.559 -0.658 1.00 94.19 85 GLN A CA 1
ATOM 715 C C . GLN A 1 85 ? 1.372 4.657 -1.455 1.00 94.19 85 GLN A C 1
ATOM 717 O O . GLN A 1 85 ? 0.208 5.012 -1.623 1.00 94.19 85 GLN A O 1
ATOM 722 N N . VAL A 1 86 ? 1.847 3.496 -1.914 1.00 95.56 86 VAL A N 1
ATOM 723 C CA . VAL A 1 86 ? 1.047 2.558 -2.713 1.00 95.56 86 VAL A CA 1
ATOM 724 C C . VAL A 1 86 ? -0.093 1.969 -1.884 1.00 95.56 86 VAL A C 1
ATOM 726 O O . VAL A 1 86 ? -1.226 1.946 -2.357 1.00 95.56 86 VAL A O 1
ATOM 729 N N . LEU A 1 87 ? 0.165 1.578 -0.630 1.00 96.06 87 LEU A N 1
ATOM 730 C CA . LEU A 1 87 ? -0.884 1.133 0.298 1.00 96.06 87 LEU A CA 1
ATOM 731 C C . LEU A 1 87 ? -1.999 2.173 0.426 1.00 96.06 87 LEU A C 1
ATOM 733 O O . LEU A 1 87 ? -3.179 1.849 0.296 1.00 96.06 87 LEU A O 1
ATOM 737 N N . SER A 1 88 ? -1.616 3.431 0.646 1.00 96.38 88 SER A N 1
ATOM 738 C CA . SER A 1 88 ? -2.559 4.537 0.808 1.00 96.38 88 SER A CA 1
ATOM 739 C C . SER A 1 88 ? -3.367 4.801 -0.462 1.00 96.38 88 SER A C 1
ATOM 741 O O . SER A 1 88 ? -4.554 5.094 -0.386 1.00 96.38 88 SER A O 1
ATOM 743 N N . GLU A 1 89 ? -2.756 4.701 -1.641 1.00 96.62 89 GLU A N 1
ATOM 744 C CA . GLU A 1 89 ? -3.474 4.868 -2.908 1.00 96.62 89 GLU A CA 1
ATOM 745 C C . GLU A 1 89 ? -4.466 3.724 -3.159 1.00 96.62 89 GLU A C 1
ATOM 747 O O . GLU A 1 89 ? -5.622 3.983 -3.499 1.00 96.62 89 GLU A O 1
ATOM 752 N N . ILE A 1 90 ? -4.054 2.474 -2.917 1.00 96.69 90 ILE A N 1
ATOM 753 C CA . ILE A 1 90 ? -4.918 1.297 -3.079 1.00 96.69 90 ILE A CA 1
ATOM 754 C C . ILE A 1 90 ? -6.119 1.371 -2.133 1.00 96.69 90 ILE A C 1
ATOM 756 O O . ILE A 1 90 ? -7.254 1.180 -2.570 1.00 96.69 90 ILE A O 1
ATOM 760 N N . ILE A 1 91 ? -5.897 1.678 -0.852 1.00 95.81 91 ILE A N 1
ATOM 761 C CA . ILE A 1 91 ? -6.972 1.778 0.149 1.00 95.81 91 ILE A CA 1
ATOM 762 C C . ILE A 1 91 ? -7.902 2.954 -0.176 1.00 95.81 91 ILE A C 1
ATOM 764 O O . ILE A 1 91 ? -9.123 2.802 -0.106 1.00 95.81 91 ILE A O 1
ATOM 768 N N . SER A 1 92 ? -7.350 4.095 -0.602 1.00 96.00 92 SER A N 1
ATOM 769 C CA . SER A 1 92 ? -8.124 5.262 -1.036 1.00 96.00 92 SER A CA 1
ATOM 770 C C . SER A 1 92 ? -9.104 4.910 -2.154 1.00 96.00 92 SER A C 1
ATOM 772 O O . SER A 1 92 ? -10.286 5.242 -2.066 1.00 96.00 92 SER A O 1
ATOM 774 N N . GLU A 1 93 ? -8.635 4.195 -3.175 1.00 95.31 93 GLU A N 1
ATOM 775 C CA . GLU A 1 93 ? -9.448 3.790 -4.321 1.00 95.31 93 GLU A CA 1
ATOM 776 C C . GLU A 1 93 ? -10.417 2.650 -3.989 1.00 95.31 93 GLU A C 1
ATOM 778 O O . GLU A 1 93 ? -11.565 2.667 -4.433 1.00 95.31 93 GLU A O 1
ATOM 783 N N . ALA A 1 94 ? -9.990 1.668 -3.192 1.00 94.69 94 ALA A N 1
ATOM 784 C CA . ALA A 1 94 ? -10.826 0.535 -2.801 1.00 94.69 94 ALA A CA 1
ATOM 785 C C . ALA A 1 94 ? -12.073 0.975 -2.024 1.00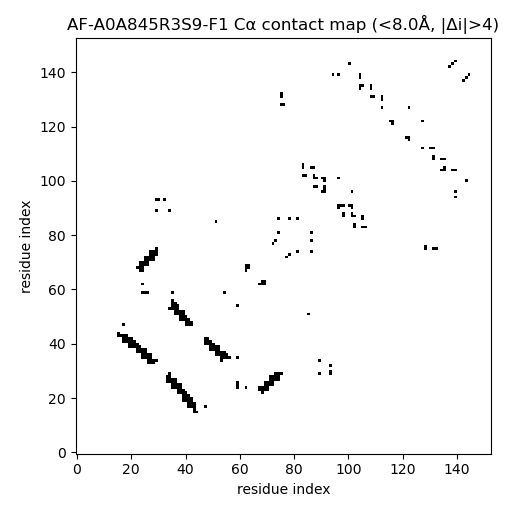 94.69 94 ALA A C 1
ATOM 787 O O . ALA A 1 94 ? -13.170 0.494 -2.312 1.00 94.69 94 ALA A O 1
ATOM 788 N N . HIS A 1 95 ? -11.894 1.921 -1.099 1.00 92.62 95 HIS A N 1
ATOM 789 C CA . HIS A 1 95 ? -12.944 2.426 -0.211 1.00 92.62 95 HIS A CA 1
ATOM 790 C C . HIS A 1 95 ? -13.577 3.740 -0.690 1.00 92.62 95 HIS A C 1
ATOM 792 O O . HIS A 1 95 ? -14.454 4.279 -0.019 1.00 92.62 95 HIS A O 1
ATOM 798 N N . ASN A 1 96 ? -13.155 4.269 -1.845 1.00 93.19 96 ASN A N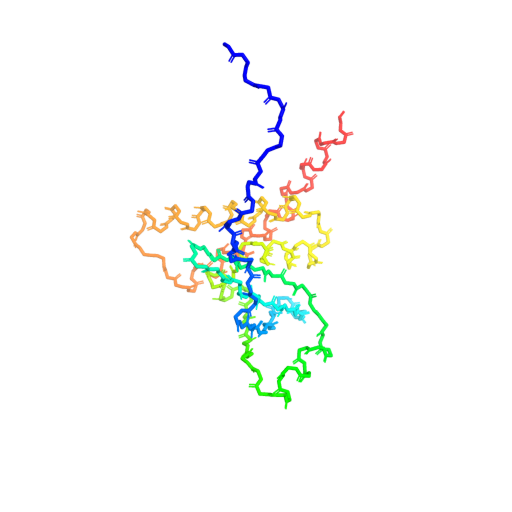 1
ATOM 799 C CA . ASN A 1 96 ? -13.615 5.552 -2.392 1.00 93.19 96 ASN A CA 1
ATOM 800 C C . ASN A 1 96 ? -13.524 6.712 -1.372 1.00 93.19 96 ASN A C 1
ATOM 802 O O . ASN A 1 96 ? -14.451 7.507 -1.173 1.00 93.19 96 ASN A O 1
ATOM 806 N N . ILE A 1 97 ? -12.384 6.794 -0.688 1.00 93.12 97 ILE A N 1
ATOM 807 C CA . ILE A 1 97 ? -12.071 7.845 0.283 1.00 93.12 97 ILE A CA 1
ATOM 808 C C . ILE A 1 97 ? -10.958 8.743 -0.250 1.00 93.12 97 ILE A C 1
ATOM 810 O O . ILE A 1 97 ? -10.137 8.322 -1.057 1.00 93.12 97 ILE A O 1
ATOM 814 N N . GLY A 1 98 ? -10.893 9.990 0.219 1.00 92.50 98 GLY A N 1
ATOM 815 C CA . GLY A 1 98 ? -9.794 10.885 -0.138 1.00 92.50 98 GLY A CA 1
ATOM 816 C C . GLY A 1 98 ? -8.441 10.369 0.364 1.00 92.50 98 GLY A C 1
ATOM 817 O O . GLY A 1 98 ? -8.343 9.877 1.490 1.00 92.50 98 GLY A O 1
ATOM 818 N N . ILE A 1 99 ? -7.389 10.555 -0.442 1.00 94.31 99 ILE A N 1
ATOM 819 C CA . ILE A 1 99 ? -6.025 10.080 -0.147 1.00 94.31 99 ILE A CA 1
ATOM 820 C C . ILE A 1 99 ? -5.492 10.573 1.204 1.00 94.31 99 ILE A C 1
ATOM 822 O O . ILE A 1 99 ? -4.772 9.843 1.877 1.00 94.31 99 ILE A O 1
ATOM 826 N N . LYS A 1 100 ? -5.891 11.780 1.638 1.00 94.38 100 LYS A N 1
ATOM 827 C CA . LYS A 1 100 ? -5.571 12.334 2.965 1.00 94.38 100 LYS A CA 1
ATOM 828 C C . LYS A 1 100 ? -5.994 11.374 4.080 1.00 94.38 100 LYS A C 1
ATOM 830 O O . LYS A 1 100 ? -5.173 11.015 4.913 1.00 94.38 100 LYS A O 1
ATOM 835 N N . TYR A 1 101 ? -7.254 10.937 4.071 1.00 93.62 101 TYR A N 1
ATOM 836 C CA . TYR A 1 101 ? -7.774 10.044 5.106 1.00 93.62 101 TYR A CA 1
ATOM 837 C C . TYR A 1 101 ? -7.205 8.636 4.987 1.00 93.62 101 TYR A C 1
ATOM 839 O O . TYR A 1 101 ? -7.001 7.977 5.998 1.00 93.62 101 TYR A O 1
ATOM 847 N N . SER A 1 102 ? -6.938 8.175 3.761 1.00 95.12 102 SER A N 1
ATOM 848 C CA . SER A 1 102 ? -6.326 6.864 3.569 1.00 95.12 102 SER A CA 1
ATOM 849 C C . SER A 1 102 ? -4.903 6.810 4.115 1.00 95.12 102 SER A C 1
ATOM 851 O O . SER A 1 102 ? -4.547 5.819 4.740 1.00 95.12 102 SER A O 1
ATOM 853 N N . LYS A 1 103 ? -4.102 7.864 3.908 1.00 96.00 103 LYS A N 1
ATOM 854 C CA . LYS A 1 103 ? -2.762 7.969 4.502 1.00 96.00 103 LYS A CA 1
ATOM 855 C C . LYS A 1 103 ? -2.833 7.893 6.018 1.00 96.00 103 LYS A C 1
ATOM 857 O O . LYS A 1 103 ? -2.139 7.083 6.610 1.00 96.00 103 LYS A O 1
ATOM 862 N N . GLU A 1 104 ? -3.735 8.663 6.617 1.00 94.56 104 GLU A N 1
ATOM 863 C CA . GLU A 1 104 ? -3.920 8.664 8.068 1.00 94.56 104 GLU A CA 1
ATOM 864 C C . GLU A 1 104 ? -4.373 7.293 8.603 1.00 94.56 104 GLU A C 1
ATOM 866 O O . GLU A 1 104 ? -3.896 6.842 9.640 1.00 94.56 104 GLU A O 1
ATOM 871 N N . ALA A 1 105 ? -5.261 6.601 7.881 1.00 94.75 105 ALA A N 1
ATOM 872 C CA . ALA A 1 105 ? -5.708 5.258 8.243 1.00 94.75 105 ALA A CA 1
ATOM 873 C C . ALA A 1 105 ? -4.558 4.240 8.219 1.00 94.75 105 ALA A C 1
ATOM 875 O O . ALA A 1 105 ? -4.439 3.422 9.133 1.00 94.75 105 ALA A O 1
ATOM 876 N N . VAL A 1 106 ? -3.721 4.284 7.176 1.00 95.94 106 VAL A N 1
ATOM 877 C CA . VAL A 1 106 ? -2.562 3.393 7.034 1.00 95.94 106 VAL A CA 1
ATOM 878 C C . VAL A 1 106 ? -1.519 3.708 8.096 1.00 95.94 106 VAL A C 1
ATOM 880 O O . VAL A 1 106 ? -1.084 2.791 8.779 1.00 95.94 106 VAL A O 1
ATOM 883 N N . GLU A 1 107 ? -1.174 4.981 8.280 1.00 96.12 107 GLU A N 1
ATOM 884 C CA . GLU A 1 107 ? -0.171 5.443 9.248 1.00 96.12 107 GLU A CA 1
ATOM 885 C C . GLU A 1 107 ? -0.557 4.994 10.652 1.00 96.12 107 GLU A C 1
ATOM 887 O O . GLU A 1 107 ? 0.148 4.203 11.267 1.00 96.12 107 GLU A O 1
ATOM 892 N N . ASN A 1 108 ? -1.776 5.324 11.080 1.00 94.75 108 ASN A N 1
ATOM 893 C CA . ASN A 1 108 ? -2.271 4.926 12.390 1.00 94.75 108 ASN A CA 1
ATOM 894 C C . ASN A 1 108 ? -2.324 3.399 12.583 1.00 94.75 108 ASN A C 1
ATOM 896 O O . ASN A 1 108 ? -2.152 2.900 13.697 1.00 94.75 108 ASN A O 1
ATOM 900 N N . THR A 1 109 ? -2.595 2.646 11.515 1.00 95.19 109 THR A N 1
ATOM 901 C CA . THR A 1 109 ? -2.607 1.180 11.567 1.00 95.19 109 THR A CA 1
ATOM 902 C C . THR A 1 109 ? -1.198 0.615 11.723 1.00 95.19 109 THR A C 1
ATOM 904 O O . THR A 1 109 ? -1.008 -0.267 12.559 1.00 95.19 109 THR A O 1
ATOM 907 N N . LEU A 1 110 ? -0.230 1.116 10.953 1.00 94.94 110 LEU A N 1
ATOM 908 C CA . LEU A 1 110 ? 1.166 0.683 11.019 1.00 94.94 110 LEU A CA 1
ATOM 909 C C . LEU A 1 110 ? 1.805 1.068 12.357 1.00 94.94 110 LEU A C 1
ATOM 911 O O . LEU A 1 110 ? 2.404 0.202 12.987 1.00 94.94 110 LEU A O 1
ATOM 915 N N . ASP A 1 111 ? 1.571 2.291 12.839 1.00 94.69 111 ASP A N 1
ATOM 916 C CA . ASP A 1 111 ? 2.041 2.751 14.151 1.00 94.69 111 ASP A CA 1
ATOM 917 C C . ASP A 1 111 ? 1.525 1.837 15.268 1.00 94.69 111 ASP A C 1
ATOM 919 O O . ASP A 1 111 ? 2.282 1.397 16.127 1.00 94.69 111 ASP A O 1
ATOM 923 N N . THR A 1 112 ? 0.239 1.464 15.217 1.00 93.75 112 THR A N 1
ATOM 924 C CA . THR A 1 112 ? -0.340 0.542 16.207 1.00 93.75 112 THR A CA 1
ATOM 925 C C . THR A 1 112 ? 0.321 -0.839 16.151 1.00 93.75 112 THR A C 1
ATOM 927 O O . THR A 1 112 ? 0.535 -1.463 17.189 1.00 93.75 112 THR A O 1
ATOM 930 N N . ILE A 1 113 ? 0.598 -1.356 14.949 1.00 93.88 113 ILE A N 1
ATOM 931 C CA . ILE A 1 113 ? 1.275 -2.650 14.790 1.00 93.88 113 ILE A CA 1
ATOM 932 C C . ILE A 1 113 ? 2.680 -2.567 15.393 1.00 93.88 113 ILE A C 1
ATOM 934 O O . ILE A 1 113 ? 3.036 -3.430 16.190 1.00 93.88 113 ILE A O 1
ATOM 938 N N . GLU A 1 114 ? 3.432 -1.511 15.082 1.00 92.81 114 GLU A N 1
ATOM 939 C CA . GLU A 1 114 ? 4.784 -1.293 15.601 1.00 92.81 114 GLU A CA 1
ATOM 940 C C . GLU A 1 114 ? 4.798 -1.147 17.134 1.00 92.81 114 GLU A C 1
ATOM 942 O O . GLU A 1 114 ? 5.639 -1.734 17.816 1.00 92.81 114 GLU A O 1
ATOM 947 N N . GLU A 1 115 ? 3.849 -0.402 17.704 1.00 93.56 115 GLU A N 1
ATOM 948 C CA . GLU A 1 115 ? 3.695 -0.262 19.156 1.00 93.56 115 GLU A CA 1
ATOM 949 C C . GLU A 1 115 ? 3.401 -1.602 19.834 1.00 93.56 115 GLU A C 1
ATOM 951 O O . GLU A 1 115 ? 4.020 -1.938 20.845 1.00 93.56 115 GLU A O 1
ATOM 956 N N . LEU A 1 116 ? 2.489 -2.400 19.273 1.00 93.19 116 LEU A N 1
ATOM 957 C CA . LEU A 1 116 ? 2.180 -3.723 19.812 1.00 93.19 116 LEU A CA 1
ATOM 958 C C . LEU A 1 116 ? 3.372 -4.676 19.700 1.00 93.19 116 LEU A C 1
ATOM 960 O O . LEU A 1 116 ? 3.583 -5.487 20.604 1.00 93.19 116 LEU A O 1
ATOM 964 N N . GLU A 1 117 ? 4.172 -4.569 18.640 1.00 92.31 117 GLU A N 1
ATOM 965 C CA . GLU A 1 117 ? 5.401 -5.352 18.502 1.00 92.31 117 GLU A CA 1
ATOM 966 C C . GLU A 1 117 ? 6.417 -5.004 19.577 1.00 92.31 117 GLU A C 1
ATOM 968 O O . GLU A 1 117 ? 6.983 -5.907 20.187 1.00 92.31 117 GLU A O 1
ATOM 973 N N . LYS A 1 118 ? 6.580 -3.714 19.885 1.00 91.69 118 LYS A N 1
ATOM 974 C CA . LYS A 1 118 ? 7.456 -3.261 20.975 1.00 91.69 118 LYS A CA 1
ATOM 975 C C . LYS A 1 118 ? 7.009 -3.776 22.344 1.00 91.69 118 LYS A C 1
ATOM 977 O O . LYS A 1 118 ? 7.850 -4.002 23.203 1.00 91.69 118 LYS A O 1
ATOM 982 N N . ILE A 1 119 ? 5.703 -3.943 22.563 1.00 93.31 119 ILE A N 1
ATOM 983 C CA . ILE A 1 119 ? 5.153 -4.415 23.846 1.00 93.31 119 ILE A CA 1
ATOM 984 C C . ILE A 1 119 ? 5.256 -5.938 23.985 1.00 93.31 119 ILE A C 1
ATOM 986 O O . ILE A 1 119 ? 5.437 -6.446 25.089 1.00 93.31 119 ILE A O 1
ATOM 990 N N . THR A 1 120 ? 5.098 -6.673 22.886 1.00 89.62 120 THR A N 1
ATOM 991 C CA . THR A 1 120 ? 4.990 -8.143 22.900 1.00 89.62 120 THR A CA 1
ATOM 992 C C . THR A 1 120 ? 6.268 -8.860 22.458 1.00 89.62 120 THR A C 1
ATOM 994 O O . THR A 1 120 ? 6.256 -10.085 22.354 1.00 89.62 120 THR A O 1
ATOM 997 N N . ASP A 1 121 ? 7.350 -8.117 22.190 1.00 81.94 121 ASP A N 1
ATOM 998 C CA . ASP A 1 121 ? 8.619 -8.518 21.547 1.00 81.94 121 ASP A CA 1
ATOM 999 C C . ASP A 1 121 ? 8.483 -9.084 20.122 1.00 81.94 121 ASP A C 1
ATOM 1001 O O . ASP A 1 121 ? 9.384 -8.925 19.295 1.00 81.94 121 ASP A O 1
ATOM 1005 N N . LYS A 1 122 ? 7.376 -9.762 19.806 1.00 85.25 122 LYS A N 1
ATOM 1006 C CA . LYS A 1 122 ? 7.102 -10.316 18.482 1.00 85.25 122 LYS A CA 1
ATOM 1007 C C . LYS A 1 122 ? 5.605 -10.499 18.259 1.00 85.25 122 LYS A C 1
ATOM 1009 O O . LYS A 1 122 ? 4.967 -11.291 18.952 1.00 85.25 122 LYS A O 1
ATOM 1014 N N . LEU A 1 123 ? 5.067 -9.872 17.210 1.00 88.94 123 LEU A N 1
ATOM 1015 C CA . LEU A 1 123 ? 3.749 -10.244 16.697 1.00 88.94 123 LEU A CA 1
ATOM 1016 C C . LEU A 1 123 ? 3.864 -11.405 15.713 1.00 88.94 123 LEU A C 1
ATOM 1018 O O . LEU A 1 123 ? 4.700 -11.421 14.808 1.00 88.94 123 LEU A O 1
ATOM 1022 N N . ASP A 1 124 ? 2.943 -12.349 15.846 1.00 91.62 124 ASP A N 1
ATOM 1023 C CA . ASP A 1 124 ? 2.720 -13.361 14.827 1.00 91.62 124 ASP A CA 1
ATOM 1024 C C . ASP A 1 124 ? 2.229 -12.730 13.504 1.00 91.62 124 ASP A C 1
ATOM 1026 O O . ASP A 1 124 ? 1.388 -11.825 13.498 1.00 91.62 124 ASP A O 1
ATOM 1030 N N . LYS A 1 125 ? 2.730 -13.236 12.366 1.00 90.25 125 LYS A N 1
ATOM 1031 C CA . LYS A 1 125 ? 2.410 -12.698 11.032 1.00 90.25 125 LYS A CA 1
ATOM 1032 C C . LYS A 1 125 ? 0.914 -12.804 10.732 1.00 90.25 125 LYS A C 1
ATOM 1034 O O . LYS A 1 125 ? 0.345 -11.884 10.149 1.00 90.25 125 LYS A O 1
ATOM 1039 N N . HIS A 1 126 ? 0.251 -13.890 11.134 1.00 92.19 126 HIS A N 1
ATOM 1040 C CA . HIS A 1 126 ? -1.190 -14.039 10.932 1.00 92.19 126 HIS A CA 1
ATOM 1041 C C . HIS A 1 126 ? -1.976 -13.017 11.762 1.00 92.19 126 HIS A C 1
ATOM 1043 O O . HIS A 1 126 ? -2.891 -12.374 11.240 1.00 92.19 126 HIS A O 1
ATOM 1049 N N . PHE A 1 127 ? -1.564 -12.783 13.010 1.00 92.38 127 PHE A N 1
ATOM 1050 C CA . PHE A 1 127 ? -2.167 -11.744 13.842 1.00 92.38 127 PHE A CA 1
ATOM 1051 C C . PHE A 1 127 ? -1.987 -10.335 13.251 1.00 92.38 127 PHE A C 1
ATOM 1053 O O . PHE A 1 127 ? -2.969 -9.594 13.168 1.00 92.38 127 PHE A O 1
ATOM 1060 N N . LYS A 1 128 ? -0.795 -9.985 12.741 1.00 93.50 128 LYS A N 1
ATOM 1061 C CA . LYS A 1 128 ? -0.571 -8.697 12.053 1.00 93.50 128 LYS A CA 1
ATOM 1062 C C . LYS A 1 128 ? -1.530 -8.480 10.886 1.00 93.50 128 LYS A C 1
ATOM 1064 O O . LYS A 1 128 ? -2.109 -7.407 10.756 1.00 93.50 128 LYS A O 1
ATOM 1069 N N . ARG A 1 129 ? -1.736 -9.509 10.060 1.00 93.31 129 ARG A N 1
ATOM 1070 C CA . ARG A 1 129 ? -2.642 -9.462 8.898 1.00 93.31 129 ARG A CA 1
ATOM 1071 C C . ARG A 1 129 ? -4.087 -9.189 9.317 1.00 93.31 129 ARG A C 1
ATOM 1073 O O . ARG A 1 129 ? -4.763 -8.348 8.721 1.00 93.31 129 ARG A O 1
ATOM 1080 N N . ILE A 1 130 ? -4.558 -9.877 10.361 1.00 93.88 130 ILE A N 1
ATOM 1081 C CA . ILE A 1 130 ? -5.896 -9.657 10.929 1.00 93.88 130 ILE A CA 1
ATOM 1082 C C . ILE A 1 130 ? -6.011 -8.232 11.471 1.00 93.88 130 ILE A C 1
ATOM 1084 O O . ILE A 1 130 ? -6.992 -7.542 11.182 1.00 93.88 130 ILE A O 1
ATOM 1088 N N . LEU A 1 131 ? -5.008 -7.791 12.230 1.00 94.00 131 LEU A N 1
ATOM 1089 C CA . LEU A 1 131 ? -4.984 -6.473 12.843 1.00 94.00 131 LEU A CA 1
ATOM 1090 C C . LEU A 1 131 ? -4.994 -5.366 11.785 1.00 94.00 131 LEU A C 1
ATOM 1092 O O . LEU A 1 131 ? -5.828 -4.466 11.870 1.00 94.00 131 LEU A O 1
ATOM 1096 N N . PHE A 1 132 ? -4.146 -5.474 10.760 1.00 95.31 132 PHE A N 1
ATOM 1097 C CA . PHE A 1 132 ? -4.087 -4.533 9.644 1.00 95.31 132 PHE A CA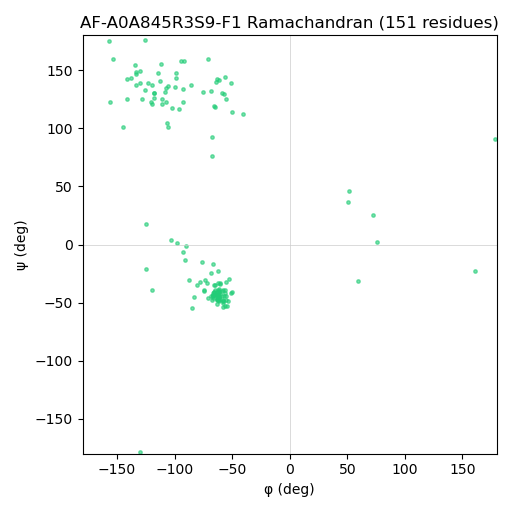 1
ATOM 1098 C C . PHE A 1 132 ? -5.453 -4.398 8.963 1.00 95.31 132 PHE A C 1
ATOM 1100 O O . PHE A 1 132 ? -6.005 -3.302 8.870 1.00 95.31 132 PHE A O 1
ATOM 1107 N N . LYS A 1 133 ? -6.054 -5.527 8.559 1.00 94.88 133 LYS A N 1
ATOM 1108 C CA . LYS A 1 133 ? -7.377 -5.546 7.918 1.00 94.88 133 LYS A CA 1
ATOM 1109 C C . LYS A 1 133 ? -8.450 -4.912 8.807 1.00 94.88 133 LYS A C 1
ATOM 1111 O O . LYS A 1 133 ? -9.226 -4.083 8.337 1.00 94.88 133 LYS A O 1
ATOM 1116 N N . SER A 1 134 ? -8.501 -5.318 10.075 1.00 94.62 134 SER A N 1
ATOM 1117 C CA . SER A 1 134 ? -9.507 -4.858 11.036 1.00 94.62 134 SER A CA 1
ATOM 1118 C C . SER A 1 134 ? -9.399 -3.356 11.287 1.00 94.62 134 SER A C 1
ATOM 1120 O O . SER A 1 134 ? -10.397 -2.642 11.214 1.00 94.62 134 SER A O 1
ATOM 1122 N N . ARG A 1 135 ? -8.184 -2.847 11.520 1.00 94.38 135 ARG A N 1
ATOM 1123 C CA . ARG A 1 135 ? -7.961 -1.425 11.794 1.00 94.38 135 ARG A CA 1
ATOM 1124 C C . ARG A 1 135 ? -8.260 -0.539 10.597 1.00 94.38 135 ARG A C 1
ATOM 1126 O O . ARG A 1 135 ? -8.943 0.465 10.782 1.00 94.38 135 ARG A O 1
ATOM 1133 N N . VAL A 1 136 ? -7.821 -0.921 9.396 1.00 93.75 136 VAL A N 1
ATOM 1134 C CA . VAL A 1 136 ? -8.147 -0.170 8.176 1.00 93.75 136 VAL A CA 1
ATOM 1135 C C . VAL A 1 136 ? -9.663 -0.074 8.011 1.00 93.75 136 VAL A C 1
ATOM 1137 O O . VAL A 1 136 ? -10.178 1.030 7.854 1.00 93.75 136 VAL A O 1
ATOM 1140 N N . ASN A 1 137 ? -10.389 -1.189 8.138 1.00 92.94 137 ASN A N 1
ATOM 1141 C CA . ASN A 1 137 ? -11.850 -1.182 8.038 1.00 92.94 137 ASN A CA 1
ATOM 1142 C C . ASN A 1 137 ? -12.496 -0.310 9.126 1.00 92.94 137 ASN A C 1
ATOM 1144 O O . ASN A 1 137 ? -13.301 0.556 8.807 1.00 92.94 137 ASN A O 1
ATOM 1148 N N . ASN A 1 138 ? -12.085 -0.448 10.391 1.00 93.62 138 ASN A N 1
ATOM 1149 C CA . ASN A 1 138 ? -12.612 0.379 11.481 1.00 93.62 138 ASN A CA 1
ATOM 1150 C C . ASN A 1 138 ? -12.392 1.878 11.234 1.00 93.62 138 ASN A C 1
ATOM 1152 O O . ASN A 1 138 ? -13.254 2.706 11.538 1.00 93.62 138 ASN A O 1
ATOM 1156 N N . PHE A 1 139 ? -11.235 2.243 10.683 1.00 92.31 139 PHE A N 1
ATOM 1157 C CA . PHE A 1 139 ? -10.934 3.630 10.363 1.00 92.31 139 PHE A CA 1
ATOM 1158 C C . PHE A 1 139 ? -11.850 4.147 9.252 1.00 92.31 139 PHE A C 1
ATOM 1160 O O . PHE A 1 139 ? -12.428 5.228 9.383 1.00 92.31 139 PHE A O 1
ATOM 1167 N N . VAL A 1 140 ? -12.020 3.360 8.188 1.00 90.44 140 VAL A N 1
ATOM 1168 C CA . VAL A 1 140 ? -12.887 3.701 7.057 1.00 90.44 140 VAL A CA 1
ATOM 1169 C C . VAL A 1 140 ? -14.349 3.820 7.479 1.00 90.44 140 VAL A C 1
ATOM 1171 O O . VAL A 1 140 ? -14.985 4.823 7.157 1.00 90.44 140 VAL A O 1
ATOM 1174 N N . ASP A 1 141 ? -14.855 2.843 8.225 1.00 91.44 141 ASP A N 1
ATOM 1175 C CA . ASP A 1 141 ? -16.281 2.711 8.523 1.00 91.44 141 ASP A CA 1
ATOM 1176 C C . ASP A 1 141 ? -16.743 3.676 9.622 1.00 91.44 141 ASP A C 1
ATOM 1178 O O . ASP A 1 141 ? -17.874 4.161 9.584 1.00 91.44 141 ASP A O 1
ATOM 1182 N N . TYR A 1 142 ? -15.874 3.993 10.589 1.00 90.44 142 TYR A N 1
ATOM 1183 C CA . TYR A 1 142 ? -16.273 4.756 11.777 1.00 90.44 142 TYR A CA 1
ATOM 1184 C C . TYR A 1 142 ? -15.535 6.085 11.940 1.00 90.44 142 TYR A C 1
ATOM 1186 O O . TYR A 1 142 ? -16.145 7.081 12.327 1.00 90.44 142 TYR A O 1
ATOM 1194 N N . ILE A 1 143 ? -14.235 6.149 11.641 1.00 88.69 143 ILE A N 1
ATOM 1195 C CA . ILE A 1 143 ? -13.426 7.346 11.933 1.00 88.69 143 ILE A CA 1
ATOM 1196 C C . ILE A 1 143 ? -13.572 8.398 10.827 1.00 88.69 143 ILE A C 1
ATOM 1198 O O . ILE A 1 143 ? -13.770 9.582 11.117 1.00 88.69 143 ILE A O 1
ATOM 1202 N N . ILE A 1 144 ? -13.502 7.988 9.558 1.00 88.69 144 ILE A N 1
ATOM 1203 C CA . ILE A 1 144 ? -13.594 8.911 8.416 1.00 88.69 144 ILE A CA 1
ATOM 1204 C C . ILE A 1 144 ? -14.942 9.646 8.366 1.00 88.69 144 ILE A C 1
ATOM 1206 O O . ILE A 1 144 ? -14.917 10.869 8.193 1.00 88.69 144 ILE A O 1
ATOM 1210 N N . PRO A 1 145 ? -16.108 8.990 8.542 1.00 89.56 145 PRO A N 1
ATOM 1211 C CA . PRO A 1 145 ? -17.394 9.686 8.515 1.00 89.56 145 PRO A CA 1
ATOM 1212 C C . PRO A 1 145 ? -17.488 10.783 9.578 1.00 89.56 145 PRO A C 1
ATOM 1214 O O . PRO A 1 145 ? -17.862 11.913 9.266 1.00 89.56 145 PRO A O 1
ATOM 1217 N N . VAL A 1 146 ? -17.052 10.492 10.808 1.00 87.38 146 VAL A N 1
ATOM 1218 C CA . VAL A 1 146 ? -17.048 11.464 11.913 1.00 87.38 146 VAL A CA 1
ATOM 1219 C C . VAL A 1 146 ? -16.149 12.660 11.594 1.00 87.38 146 VAL A C 1
ATOM 1221 O O . VAL A 1 146 ? -16.517 13.804 11.860 1.00 87.38 146 VAL A O 1
ATOM 1224 N N . LYS A 1 147 ? -14.979 12.427 10.992 1.00 86.81 147 LYS A N 1
ATOM 1225 C CA . LYS A 1 147 ? -14.071 13.509 10.589 1.00 86.81 147 LYS A CA 1
ATOM 1226 C C . LYS A 1 147 ? -14.648 14.381 9.483 1.00 86.81 147 LYS A C 1
ATOM 1228 O O . LYS A 1 147 ? -14.593 15.600 9.601 1.00 86.81 147 LYS A O 1
ATOM 1233 N N . ARG A 1 148 ? -15.247 13.776 8.456 1.00 85.81 148 ARG A N 1
ATOM 1234 C CA . ARG A 1 148 ? -15.915 14.521 7.376 1.00 85.81 148 ARG A CA 1
ATOM 1235 C C . ARG A 1 148 ? -17.034 15.409 7.908 1.00 85.81 148 ARG A C 1
ATOM 1237 O O . ARG A 1 148 ? -17.154 16.544 7.469 1.00 85.81 148 ARG A O 1
ATOM 1244 N N . MET A 1 149 ? -17.811 14.916 8.875 1.00 84.88 149 MET A N 1
ATOM 1245 C CA . MET A 1 149 ? -18.838 15.724 9.535 1.00 84.88 149 MET A CA 1
ATOM 1246 C C . MET A 1 149 ? -18.236 16.922 10.273 1.00 84.88 149 MET A C 1
ATOM 1248 O O . MET A 1 149 ? -18.762 18.020 10.152 1.00 84.88 149 MET A O 1
ATOM 1252 N N . LYS A 1 150 ? -17.126 16.739 11.001 1.00 83.69 150 LYS A N 1
ATOM 1253 C CA . LYS A 1 150 ? -16.450 17.842 11.705 1.00 83.69 150 LYS A CA 1
ATOM 1254 C C . LYS A 1 150 ? -15.860 18.895 10.767 1.00 83.69 150 LYS A C 1
ATOM 1256 O O . LYS A 1 150 ? -15.836 20.054 11.138 1.00 83.69 150 LYS A O 1
ATOM 1261 N N . GLU A 1 151 ? -15.363 18.503 9.596 1.00 83.81 151 GLU A N 1
ATOM 1262 C CA . GLU A 1 151 ? -14.800 19.441 8.611 1.00 83.81 151 GLU A CA 1
ATOM 1263 C C . GLU A 1 151 ? -15.881 20.221 7.835 1.00 83.81 151 GLU A C 1
ATOM 1265 O O . GLU A 1 151 ? -15.562 21.210 7.180 1.00 83.81 151 GLU A O 1
ATOM 1270 N N . ALA A 1 152 ? -17.141 19.776 7.884 1.00 76.62 152 ALA A N 1
ATOM 1271 C CA . ALA A 1 152 ? -18.274 20.419 7.213 1.00 76.62 152 ALA A CA 1
ATOM 1272 C C . ALA A 1 152 ? -19.037 21.432 8.094 1.00 76.62 152 ALA A C 1
ATOM 1274 O O . ALA A 1 152 ? -19.950 22.088 7.590 1.00 76.62 152 ALA A O 1
ATOM 1275 N N . ILE A 1 153 ? -18.696 21.522 9.385 1.00 64.56 153 ILE A N 1
ATOM 1276 C CA . ILE A 1 153 ? -19.250 22.461 10.378 1.00 64.56 153 ILE A CA 1
ATOM 1277 C C . ILE A 1 153 ? -18.294 23.644 10.517 1.00 64.56 153 ILE A C 1
ATOM 1279 O O . ILE A 1 153 ? -18.794 24.790 10.550 1.00 64.56 153 ILE A O 1
#

Foldseek 3Di:
DDDDDDDDDDPDDPFFDWDFPAKAKEWEDDPNDIWIWIWTWTDGPPDIDIDIDTDDPVVLVVCVVVVGHYYYYYCLQCVVVDDLQVQLVVLCVVLVHDSVLSSVQQVVQVVVVVVVCVVVVDDDSVVSSVSSVVSSCCSSPPVRVVVVVVVVD

Radius of gyration: 20.56 Å; Cα contacts (8 Å, |Δi|>4): 174; chains: 1; bounding box: 52×54×46 Å

Organism: NCBI:txid1720316

Secondary structure (DSSP, 8-state):
-PPPP-----TT------EEEEEEEEEEEETTEEEEEEEEEEE-SS-EEEEEEEE-HHHHHHHHHTT--EEEEETTTSTTTS-HHHHHHHHHHHTT--HHHHHHHHHHHHHHHHHHHHHHS---HHHHHHHHHHHHHHIIIIIHHHHHHHHT-

Sequence (153 aa):
MKLPYGSYSKKGFRGSGMRLHHSEYFKYIYQGKEYFYKKKFYVSAYDGDIKYEKITDTTFKKAVTRGNITEELIVIEDFEEISFQVLSEIISEAHNIGIKYSKEAVENTLDTIEELEKITDKLDKHFKRILFKSRVNNFVDYIIPVKRMKEAI

=== Feature glossary ===
The record interleaves many kinds of information about one protein. Here is each kind framed as the question it answers.

Q: What are the backbone torsion angles?
A: φ (phi) and ψ (psi) are the two rotatable backbone dihedrals per residue: φ is the C(i-1)–N–Cα–C torsion, ψ is the N–Cα–C–N(i+1) torsion, both in degrees on (−180°, 180°]. α-helical residues cluster near (−60°, −45°); β-strand residues near (−120°, +130°). A Ramachandran plot is simply a scatter of (φ, ψ) for every residue.

Q: What is the amino-acid chain?
A: This is the polypeptide sequence — one letter per residue, N-terminus first. Length ranges from a few dozen residues for small domains to over a thousand for large multi-domain proteins.

Q: How mobile is each atom in the crystal?
A: For experimental (PDB) structures, the B-factor (temperature factor) quantifies the positional spread of each atom in the crystal — a combination of thermal vibration and static disorder — in units of Å². High B-factors mark flexible loops or poorly resolved regions; low B-factors mark the rigid, well-ordered core.

Q: Are the domains correctly placed relative to each other?
A: Predicted Aligned Error (PAE) is an AlphaFold confidence matrix: entry (i, j) is the expected error in the position of residue j, in ångströms, when the prediction is superimposed on the true structure at residue i. Low PAE within a block of residues means that block is internally rigid and well-predicted; high PAE between two blocks means their relative placement is uncertain even if each block individually is confident.

Q: How confident is the AlphaFold model at each residue?
A: pLDDT is the predicted lDDT-Cα score: AlphaFold's confidence that the local environment of each residue (all inter-atomic distances within 15 Å) is correctly placed. It is a per-residue number between 0 and 100, with higher meaning more reliable.

Q: What family and function is it annotated with?
A: Functional annotations link the protein to curated databases. InterPro entries identify conserved domains and families by matching the sequence against member-database signatures (Pfam, PROSITE, CDD, …). Gene Ontology (GO) terms describe molecular function, biological process, and cellular component in a controlled vocabulary. CATH places the structure in a hierarchical fold classification (Class/Architecture/Topology/Homologous-superfamily). The organism is the source species.

Q: How big and how compact is the whole molecule?
A: Three whole-structure scalars: the radius of gyration (RMS distance of Cα from centroid, in Å), the count of Cα–Cα contacts (pairs closer than 8 Å and separated by more than four residues in sequence — i.e. tertiary, not local, contacts), and the bounding-box dimensions. Together they distinguish compact globular folds from extended fibres or disordered chains.

Q: What known structures does this most resemble?
A: The Foldseek neighbor list gives the closest experimentally determined structures in the PDB, ranked by structural alignment. TM-score near 1 means near-identical fold; near 0.3 means only rough topology match. This is how one finds what a novel AlphaFold prediction most resembles in the solved-structure universe.

Q: Which residues are buried vs exposed?
A: SASA measures how much of the protein is reachable by solvent. It is computed by rolling a water-sized probe over the atomic surface and summing the exposed area (Å²). Per-residue SASA distinguishes core (buried, low SASA) from surface (exposed, high SASA) residues; total SASA is a whole-molecule size measure.

Q: Which residues are in helices, strands, or loops?
A: Eight-state secondary structure (DSSP): H is the canonical α-helix, G the tighter 3₁₀-helix, I the wider π-helix; E/B are β-structure, T and S are turns and bends, and '-' is everything else. DSSP derives these from the pattern of main-chain N–H···O=C hydrogen bonds, not from the sequence.

Q: Where is each backbone atom in 3D?
A: Structure coordinates are given as an mmCIF _atom_site loop: one row per atom with element, residue name, chain id, sequence number, and x/y/z position in Å. Only the four main-chain atoms per residue are included here; side chains are omitted to keep the record compact.

Q: What if only a Cα trace is available?
A: Three-state secondary structure (P-SEA) collapses the eight DSSP classes into helix (a), strand (b), and coil (c). P-SEA assigns these from Cα geometry alone — distances and angles — without requiring backbone oxygens, so it works on any Cα trace.

Q: What do the rendered images show?
A: The six renders are orthographic views along the three Cartesian axes in both directions. Representation (cartoon, sticks, or surface) and color scheme (sequence-rainbow or by-chain) vary across proteins so the training set covers all the common visualization conventions.

Q: What does the local fold look like, residue by residue?
A: Foldseek's 3Di representation compresses backbone geometry into a per-residue letter drawn from a learned twenty-state alphabet. It captures the tertiary interaction pattern around each residue — which residues are packed against it in space, regardless of where they are in sequence.

Q: What do the diagnostic plots show?
A: The contact map is a binary N×N matrix image: pixel (i, j) is dark 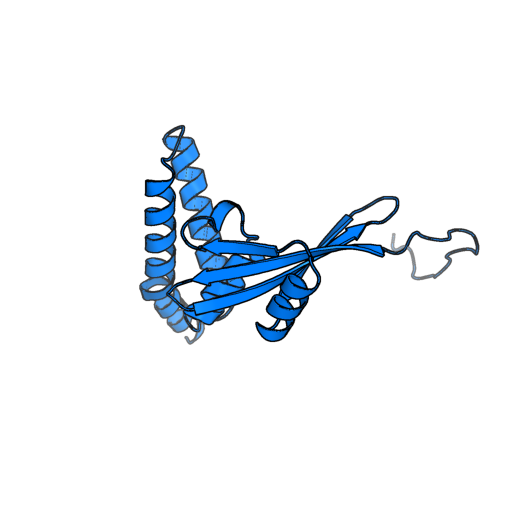where Cα_i and Cα_j are within 8 Å and |i−j|>4. Because the |i−j|>4 filter removes local helical contacts, off-diagonal stripes parallel to the main diagonal indicate p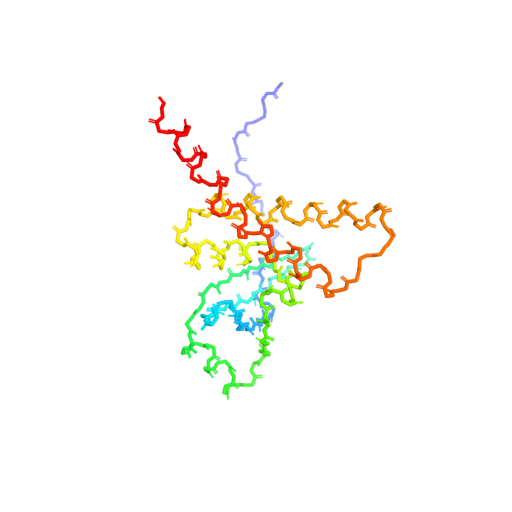arallel β-sheets; stripes perpendicular to it indicate antiparallel β-sheets. The Ramachandran plot scatters every residue's (φ, ψ) pair against the sterically allowed regions. The PAE heatmap renders the predicted-aligned-error matrix.